Protein AF-A0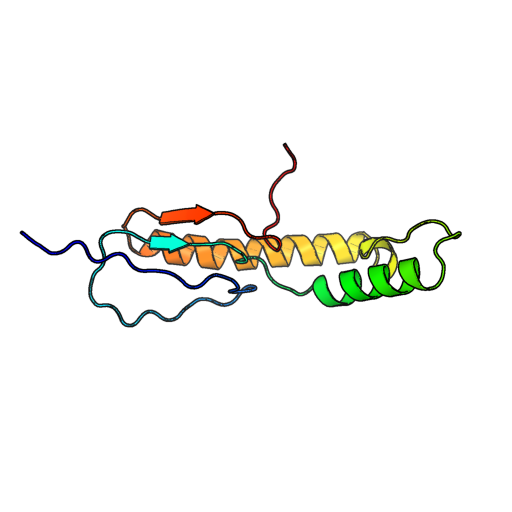A3M0WF93-F1 (afdb_monomer_lite)

Structure (mmCIF, N/CA/C/O backbone):
data_AF-A0A3M0WF93-F1
#
_entry.id   AF-A0A3M0WF93-F1
#
loop_
_atom_site.group_PDB
_atom_site.id
_atom_site.type_symbol
_atom_site.label_atom_id
_atom_site.label_alt_id
_atom_site.label_comp_id
_atom_site.label_asym_id
_atom_site.label_entity_id
_atom_site.label_seq_id
_atom_site.pdbx_PDB_ins_code
_atom_site.Cartn_x
_atom_site.Cartn_y
_atom_site.Cartn_z
_atom_site.occupancy
_atom_site.B_iso_or_equiv
_atom_site.auth_seq_id
_atom_site.auth_comp_id
_atom_site.auth_asym_id
_atom_site.auth_atom_id
_atom_site.pdbx_PDB_model_num
ATOM 1 N N . MET A 1 1 ? -30.439 -5.005 26.800 1.00 38.66 1 MET A N 1
ATOM 2 C CA . MET A 1 1 ? -29.347 -5.422 25.895 1.00 38.66 1 MET A CA 1
ATOM 3 C C . MET A 1 1 ? -28.959 -4.205 25.079 1.00 38.66 1 MET A C 1
ATOM 5 O O . MET A 1 1 ? -29.867 -3.573 24.559 1.00 38.66 1 MET A O 1
ATOM 9 N N . LYS A 1 2 ? -27.680 -3.814 25.042 1.00 47.38 2 LYS A N 1
ATOM 10 C CA . LYS A 1 2 ? -27.222 -2.855 24.028 1.00 47.38 2 LYS A CA 1
ATOM 11 C C . LYS A 1 2 ? -27.092 -3.639 22.725 1.00 47.38 2 LYS A C 1
ATOM 13 O O . LYS A 1 2 ? -26.526 -4.729 22.747 1.00 47.38 2 LYS A O 1
ATOM 18 N N . GLU A 1 3 ? -27.704 -3.151 21.655 1.00 50.75 3 GLU A N 1
ATOM 19 C CA . GLU A 1 3 ? -27.478 -3.694 20.317 1.00 50.75 3 GLU A CA 1
ATOM 20 C C . GLU A 1 3 ? -25.992 -3.518 19.993 1.00 50.75 3 GLU A C 1
ATOM 22 O O . GLU A 1 3 ? -25.451 -2.431 20.188 1.00 50.75 3 GLU A O 1
ATOM 27 N N . ASN A 1 4 ? -25.321 -4.599 19.589 1.00 55.41 4 ASN A N 1
ATOM 28 C CA . ASN A 1 4 ? -23.919 -4.535 19.190 1.00 55.41 4 ASN A CA 1
ATOM 29 C C . ASN A 1 4 ? -23.839 -3.786 17.852 1.00 55.41 4 ASN A C 1
ATOM 31 O O . ASN A 1 4 ? -24.362 -4.273 16.846 1.00 55.41 4 ASN A O 1
ATOM 35 N N . GLU A 1 5 ? -23.185 -2.627 17.821 1.00 63.22 5 GLU A N 1
ATOM 36 C CA . GLU A 1 5 ? -22.989 -1.846 16.598 1.00 63.22 5 GLU A CA 1
ATOM 37 C C . GLU A 1 5 ? -21.599 -2.155 16.031 1.00 63.22 5 GLU A C 1
ATOM 39 O O . GLU A 1 5 ? -20.571 -1.723 16.553 1.00 63.22 5 GLU A O 1
ATOM 44 N N . ILE A 1 6 ? -21.551 -2.929 14.944 1.00 62.56 6 ILE A N 1
ATOM 45 C CA . ILE A 1 6 ? -20.307 -3.219 14.224 1.00 62.56 6 ILE A CA 1
ATOM 46 C C . ILE A 1 6 ? -20.095 -2.148 13.158 1.00 62.56 6 ILE A C 1
ATOM 48 O O . ILE A 1 6 ? -20.925 -1.970 12.263 1.00 62.56 6 ILE A O 1
ATOM 52 N N . LEU A 1 7 ? -18.946 -1.473 13.204 1.00 67.19 7 LEU A N 1
ATOM 53 C CA . LEU A 1 7 ? -18.546 -0.573 12.137 1.00 67.19 7 LEU A CA 1
ATOM 54 C C . LEU A 1 7 ? -17.899 -1.371 10.998 1.00 67.19 7 LEU A C 1
ATOM 56 O O . LEU A 1 7 ? -16.757 -1.827 11.095 1.00 67.19 7 LEU A O 1
ATOM 60 N N . ASN A 1 8 ? -18.621 -1.487 9.884 1.00 63.12 8 ASN A N 1
ATOM 61 C CA . ASN A 1 8 ? -18.053 -1.964 8.627 1.00 63.12 8 ASN A CA 1
ATOM 62 C C . ASN A 1 8 ? -17.205 -0.851 8.003 1.00 63.12 8 ASN A C 1
ATOM 64 O O . ASN A 1 8 ? -17.725 0.102 7.413 1.00 63.12 8 ASN A O 1
ATOM 68 N N . CYS A 1 9 ? -15.884 -0.961 8.140 1.00 61.66 9 CYS A N 1
ATOM 69 C CA . CYS A 1 9 ? -14.961 -0.094 7.427 1.00 61.66 9 CYS A CA 1
ATOM 70 C C . CYS A 1 9 ? -14.827 -0.584 5.984 1.00 61.66 9 CYS A C 1
ATOM 72 O O . CYS A 1 9 ? -14.699 -1.771 5.702 1.00 61.66 9 CYS A O 1
ATOM 74 N N . TRP A 1 10 ? -14.885 0.360 5.056 1.00 60.56 10 TRP A N 1
ATOM 75 C CA . TRP A 1 10 ? -14.874 0.111 3.624 1.00 60.56 10 TRP A CA 1
ATOM 76 C C . TRP A 1 10 ? -13.454 -0.296 3.202 1.00 60.56 10 TRP A C 1
ATOM 78 O O . TRP A 1 10 ? -12.501 0.413 3.527 1.00 60.56 10 TRP A O 1
ATOM 88 N N . GLY A 1 11 ? -13.307 -1.428 2.509 1.00 59.72 11 GLY A N 1
ATOM 89 C CA . GLY A 1 11 ? -12.049 -1.821 1.857 1.00 59.72 11 GLY A CA 1
ATOM 90 C C . GLY A 1 11 ? -11.755 -0.956 0.630 1.00 59.72 11 GLY A C 1
ATOM 91 O O . GLY A 1 11 ? -12.604 -0.177 0.193 1.00 59.72 11 GLY A O 1
ATOM 92 N N . GLY A 1 12 ? -10.555 -1.074 0.061 1.00 69.88 12 GLY A N 1
ATOM 93 C CA . GLY A 1 12 ? -10.174 -0.293 -1.127 1.00 69.88 12 GLY A CA 1
ATOM 94 C C . GLY A 1 12 ? -9.815 1.157 -0.798 1.00 69.88 12 GLY A C 1
ATOM 95 O O . GLY A 1 12 ? -10.149 2.088 -1.534 1.00 69.88 12 GLY A O 1
ATOM 96 N N . LEU A 1 13 ? -9.160 1.380 0.342 1.00 78.69 13 LEU A N 1
ATOM 97 C CA . LEU A 1 13 ? -8.779 2.720 0.785 1.00 78.69 13 LEU A CA 1
ATOM 98 C C . LEU A 1 13 ? -7.603 3.290 -0.014 1.00 78.69 13 LEU A C 1
ATOM 100 O O . LEU A 1 13 ? -7.498 4.510 -0.173 1.00 78.69 13 LEU A O 1
ATOM 104 N N . HIS A 1 14 ? -6.730 2.431 -0.539 1.00 82.31 14 HIS A N 1
ATOM 105 C CA . HIS A 1 14 ? -5.628 2.779 -1.435 1.00 82.31 14 HIS A CA 1
ATOM 106 C C . HIS A 1 14 ? -4.755 3.939 -0.909 1.00 82.31 14 HIS A C 1
ATOM 108 O O . HIS A 1 14 ? -4.334 4.829 -1.659 1.00 82.31 14 HIS A O 1
ATOM 114 N N . GLY A 1 15 ? -4.500 3.962 0.404 1.00 76.75 15 GLY A N 1
ATOM 115 C CA . GLY A 1 15 ? -3.732 5.002 1.097 1.00 76.75 15 GLY A CA 1
ATOM 116 C C . GLY A 1 15 ? -4.533 6.217 1.586 1.00 76.75 15 GLY A C 1
ATOM 117 O O . GLY A 1 15 ? -3.927 7.199 2.020 1.00 76.75 15 GLY A O 1
ATOM 118 N N . LYS A 1 16 ? -5.870 6.190 1.531 1.00 83.44 16 LYS A N 1
ATOM 119 C CA . LYS A 1 16 ? -6.741 7.262 2.040 1.00 83.44 16 LYS A CA 1
ATOM 120 C C . LYS A 1 16 ? -7.331 6.906 3.403 1.00 83.44 16 LYS A C 1
ATOM 122 O O . LYS A 1 16 ? -7.829 5.808 3.608 1.00 83.44 16 LYS A O 1
ATOM 127 N N . ILE A 1 17 ? -7.325 7.863 4.327 1.00 82.25 17 ILE A N 1
ATOM 128 C CA . ILE A 1 17 ? -7.952 7.689 5.641 1.00 82.25 17 ILE A CA 1
ATOM 129 C C . ILE A 1 17 ? -9.477 7.856 5.495 1.00 82.25 17 ILE A C 1
ATOM 131 O O . ILE A 1 17 ? -9.913 8.899 4.997 1.00 82.25 17 ILE A O 1
ATOM 135 N N . PRO A 1 18 ? -10.291 6.876 5.927 1.00 76.94 18 PRO A N 1
ATOM 136 C CA . PRO A 1 18 ? -11.746 6.987 5.913 1.00 76.94 18 PRO A CA 1
ATOM 137 C C . PRO A 1 18 ? -12.239 8.040 6.916 1.00 76.94 18 PRO A C 1
ATOM 139 O O . PRO A 1 18 ? -11.637 8.258 7.970 1.00 76.94 18 PRO A O 1
ATOM 142 N N . ARG A 1 19 ? -13.356 8.699 6.591 1.00 77.94 19 ARG A N 1
ATOM 143 C CA . ARG A 1 19 ? -14.085 9.571 7.523 1.00 77.94 19 ARG A CA 1
ATOM 144 C C . ARG A 1 19 ? -15.236 8.778 8.130 1.00 77.94 19 ARG A C 1
ATOM 146 O O . ARG A 1 19 ? -16.044 8.227 7.391 1.00 77.94 19 ARG A O 1
ATOM 153 N N . PHE A 1 20 ? -15.311 8.752 9.455 1.00 73.69 20 PHE A N 1
ATOM 154 C CA . PHE A 1 20 ? -16.373 8.066 10.185 1.00 73.69 20 PHE A CA 1
ATOM 155 C C . PHE A 1 20 ? -17.322 9.078 10.812 1.00 73.69 20 PHE A C 1
ATOM 157 O O . PHE A 1 20 ? -16.878 10.090 11.351 1.00 73.69 20 PHE A O 1
ATOM 164 N N . TYR A 1 21 ? -18.617 8.780 10.744 1.00 73.00 21 TYR A N 1
ATOM 165 C CA . TYR A 1 21 ? -19.691 9.624 11.277 1.00 73.00 21 TYR A CA 1
ATOM 166 C C . TYR A 1 21 ? -20.478 8.938 12.407 1.00 73.00 21 TYR A C 1
ATOM 168 O O . TYR A 1 21 ? -21.506 9.445 12.846 1.00 73.00 21 TYR A O 1
ATOM 176 N N . PHE A 1 22 ? -19.995 7.791 12.887 1.00 73.38 22 PHE A N 1
ATOM 177 C CA . PHE A 1 22 ? -20.641 7.003 13.935 1.00 73.38 22 PHE A CA 1
ATOM 178 C C . PHE A 1 22 ? -20.209 7.484 15.321 1.00 73.38 22 PHE A C 1
ATOM 180 O O . PHE A 1 22 ? -19.051 7.855 15.521 1.00 73.38 22 PHE A O 1
ATOM 187 N N . LYS A 1 23 ? -21.150 7.487 16.272 1.00 69.25 23 LYS A N 1
ATOM 188 C CA . LYS A 1 23 ? -20.915 7.946 17.651 1.00 69.25 23 LYS A CA 1
ATOM 189 C C . LYS A 1 23 ? -20.264 6.875 18.531 1.00 69.25 23 LYS A C 1
ATOM 191 O O . LYS A 1 23 ? -19.505 7.226 19.428 1.00 69.25 23 LYS A O 1
ATOM 196 N N . SER A 1 24 ? -20.550 5.603 18.272 1.00 81.19 24 SER A N 1
ATOM 197 C CA . SER A 1 24 ? -20.026 4.444 18.999 1.00 81.19 24 SER A CA 1
ATOM 198 C C . SER A 1 24 ? -20.072 3.206 18.109 1.00 81.19 24 SER A C 1
ATOM 200 O O . SER A 1 24 ? -20.840 3.171 17.154 1.00 81.19 24 SER A O 1
ATOM 202 N N . PHE A 1 25 ? -19.220 2.231 18.402 1.00 87.94 25 PHE A N 1
ATOM 203 C CA . PHE A 1 25 ? -19.205 0.902 17.793 1.00 87.94 25 PHE A CA 1
ATOM 204 C C . PHE A 1 25 ? -18.359 -0.020 18.676 1.00 87.94 25 PHE A C 1
ATOM 206 O O . PHE A 1 25 ? -17.491 0.460 19.405 1.00 87.94 25 PHE A O 1
ATOM 213 N N . ASP A 1 26 ? -18.602 -1.326 18.607 1.00 90.06 26 ASP A N 1
ATOM 214 C CA . ASP A 1 26 ? -17.942 -2.323 19.463 1.00 90.06 26 ASP A CA 1
ATOM 215 C C . ASP A 1 26 ? -16.710 -2.954 18.801 1.00 90.06 26 ASP A C 1
ATOM 217 O O . ASP A 1 26 ? -15.834 -3.484 19.481 1.00 90.06 26 ASP A O 1
ATOM 221 N N . ALA A 1 27 ? -16.634 -2.900 17.468 1.00 90.38 27 ALA A N 1
ATOM 222 C CA . ALA A 1 27 ? -15.529 -3.437 16.680 1.00 90.38 27 ALA A CA 1
ATOM 223 C C . ALA A 1 27 ? -15.438 -2.777 15.297 1.00 90.38 27 ALA A C 1
ATOM 225 O O . ALA A 1 27 ? -16.408 -2.203 14.792 1.00 90.38 27 ALA A O 1
ATOM 226 N N . ILE A 1 28 ? -14.269 -2.918 14.671 1.00 89.06 28 ILE A N 1
ATOM 227 C CA . ILE A 1 28 ? -13.995 -2.537 13.284 1.00 89.06 28 ILE A CA 1
ATOM 228 C C . ILE A 1 28 ? -13.692 -3.793 12.461 1.00 89.06 28 ILE A C 1
ATOM 230 O O . ILE A 1 28 ? -12.787 -4.554 12.800 1.00 89.06 28 ILE A O 1
ATOM 234 N N . ILE A 1 29 ? -14.383 -3.960 11.331 1.00 89.62 29 ILE A N 1
ATOM 235 C CA . ILE A 1 29 ? -14.024 -4.939 10.291 1.00 89.62 29 ILE A CA 1
ATOM 236 C C . ILE A 1 29 ? -13.364 -4.187 9.135 1.00 89.62 29 ILE A C 1
ATOM 238 O O . ILE A 1 29 ? -13.964 -3.267 8.580 1.00 89.62 29 ILE A O 1
ATOM 242 N N . ALA A 1 30 ? -12.130 -4.557 8.790 1.00 88.88 30 ALA A N 1
ATOM 243 C CA . ALA A 1 30 ? -11.270 -3.825 7.868 1.00 88.88 30 ALA A CA 1
ATOM 244 C C . ALA A 1 30 ? -10.805 -4.749 6.713 1.00 88.88 30 ALA A C 1
ATOM 246 O O . ALA A 1 30 ? -9.781 -5.425 6.834 1.00 88.88 30 ALA A O 1
ATOM 247 N N . PRO A 1 31 ? -11.541 -4.805 5.586 1.00 87.81 31 PRO A N 1
ATOM 248 C CA . PRO A 1 31 ? -11.336 -5.793 4.522 1.00 87.81 31 PRO A CA 1
ATOM 249 C C . PRO A 1 31 ? -10.208 -5.424 3.534 1.00 87.81 31 PRO A C 1
ATOM 251 O O . PRO A 1 31 ? -10.306 -5.708 2.342 1.00 87.81 31 PRO A O 1
ATOM 254 N N . GLY A 1 32 ? -9.144 -4.784 4.027 1.00 88.94 32 GLY A N 1
ATOM 255 C CA . GLY A 1 32 ? -7.893 -4.610 3.290 1.00 88.94 32 GLY A CA 1
ATOM 256 C C . GLY A 1 32 ? -7.859 -3.500 2.234 1.00 88.94 32 GLY A C 1
ATOM 257 O O . GLY A 1 32 ? -8.723 -2.619 2.155 1.00 88.94 32 GLY A O 1
ATOM 258 N N . ASP A 1 33 ? -6.801 -3.552 1.426 1.00 90.44 33 ASP A N 1
ATOM 259 C CA . ASP A 1 33 ? -6.370 -2.563 0.437 1.00 90.44 33 ASP A CA 1
ATOM 260 C C . ASP A 1 33 ? -6.068 -1.185 1.061 1.00 90.44 33 ASP A C 1
ATOM 262 O O . ASP A 1 33 ? -6.506 -0.135 0.580 1.00 90.44 33 ASP A O 1
ATOM 266 N N . PHE A 1 34 ? -5.298 -1.167 2.153 1.00 91.00 34 PHE A N 1
ATOM 267 C CA . PHE A 1 34 ? -4.842 0.057 2.829 1.00 91.00 34 PHE A CA 1
ATOM 268 C C . PHE A 1 34 ? -3.623 0.680 2.155 1.00 91.00 34 PHE A C 1
ATOM 270 O O . PHE A 1 34 ? -3.427 1.898 2.182 1.00 91.00 34 PHE A O 1
ATOM 277 N N . CYS A 1 35 ? -2.775 -0.154 1.567 1.00 92.19 35 CYS A N 1
ATOM 278 C CA . CYS A 1 35 ? -1.570 0.264 0.862 1.00 92.19 35 CYS A CA 1
ATOM 279 C C . CYS A 1 35 ? -1.879 1.134 -0.374 1.00 92.19 35 CYS A C 1
ATOM 281 O O . CYS A 1 35 ? -2.928 1.005 -0.992 1.00 92.19 35 CYS A O 1
ATOM 283 N N . SER A 1 36 ? -0.976 2.053 -0.744 1.00 90.50 36 SER A N 1
ATOM 284 C CA . SER A 1 36 ? -1.227 3.016 -1.827 1.00 90.50 36 SER A CA 1
ATOM 285 C C . SER A 1 36 ? -0.882 2.521 -3.239 1.00 90.50 36 SER A C 1
ATOM 287 O O . SER A 1 36 ? 0.112 1.839 -3.485 1.00 90.50 36 SER A O 1
ATOM 289 N N . ASP A 1 37 ? -1.665 2.987 -4.213 1.00 88.69 37 ASP A N 1
ATOM 290 C CA . ASP A 1 37 ? -1.700 2.483 -5.596 1.00 88.69 37 ASP A CA 1
ATOM 291 C C . ASP A 1 37 ? -0.587 2.990 -6.527 1.00 88.69 37 ASP A C 1
ATOM 293 O O . ASP A 1 37 ? -0.646 2.814 -7.747 1.00 88.69 37 ASP A O 1
ATOM 297 N N . ALA A 1 38 ? 0.462 3.629 -6.007 1.00 87.12 38 ALA A N 1
ATOM 298 C CA . ALA A 1 38 ? 1.473 4.266 -6.856 1.00 87.12 38 ALA A CA 1
ATOM 299 C C . ALA A 1 38 ? 2.152 3.281 -7.837 1.00 87.12 38 ALA A C 1
ATOM 301 O O . ALA A 1 38 ? 2.595 3.676 -8.919 1.00 87.12 38 ALA A O 1
ATOM 302 N N . THR A 1 39 ? 2.235 1.996 -7.480 1.00 90.06 39 THR A N 1
ATOM 303 C CA . THR A 1 39 ? 2.806 0.920 -8.311 1.00 90.06 39 THR A CA 1
ATOM 304 C C . THR A 1 39 ? 1.854 0.412 -9.398 1.00 90.06 39 THR A C 1
ATOM 306 O O . THR A 1 39 ? 2.324 -0.108 -10.413 1.00 90.06 39 THR A O 1
ATOM 309 N N . ARG A 1 40 ? 0.540 0.618 -9.247 1.00 90.12 40 ARG A N 1
ATOM 310 C CA . ARG A 1 40 ? -0.526 0.033 -10.077 1.00 90.12 40 ARG A CA 1
ATOM 311 C C . ARG A 1 40 ? -0.383 0.343 -11.564 1.00 90.12 40 ARG A C 1
ATOM 313 O O . ARG A 1 40 ? -0.482 -0.556 -12.396 1.00 90.12 40 ARG A O 1
ATOM 320 N N . LYS A 1 41 ? -0.058 1.595 -11.909 1.00 93.69 41 LYS A N 1
ATOM 321 C CA . LYS A 1 41 ? 0.211 2.011 -13.300 1.00 93.69 41 LYS A CA 1
ATOM 322 C C . LYS A 1 41 ? 1.280 1.130 -13.958 1.00 93.69 41 LYS A C 1
ATOM 324 O O . LYS A 1 41 ? 1.090 0.669 -15.079 1.00 93.69 41 LYS A O 1
ATOM 329 N N . TYR A 1 42 ? 2.387 0.892 -13.258 1.00 95.00 42 TYR A N 1
ATOM 330 C CA . TYR A 1 42 ? 3.521 0.127 -13.780 1.00 95.00 42 TYR A CA 1
ATOM 331 C C . TYR A 1 42 ? 3.226 -1.376 -13.818 1.00 95.00 42 TYR A C 1
ATOM 333 O O . TYR A 1 42 ? 3.712 -2.072 -14.705 1.00 95.00 42 TYR A O 1
ATOM 341 N N . MET A 1 43 ? 2.410 -1.880 -12.885 1.00 93.44 43 MET A N 1
ATOM 342 C CA . MET A 1 43 ? 1.917 -3.262 -12.907 1.00 93.44 43 MET A CA 1
ATOM 343 C C . MET A 1 43 ? 1.074 -3.536 -14.148 1.00 93.44 43 MET A C 1
ATOM 345 O O . MET A 1 43 ? 1.350 -4.491 -14.874 1.00 93.44 43 MET A O 1
ATOM 349 N N . PHE A 1 44 ? 0.115 -2.660 -14.455 1.00 93.81 44 PHE A N 1
ATOM 350 C CA . PHE A 1 44 ? -0.682 -2.795 -15.673 1.00 93.81 44 PHE A CA 1
ATOM 351 C C . PHE A 1 44 ? 0.143 -2.594 -16.943 1.00 93.81 44 PHE A C 1
ATOM 353 O O . PHE A 1 44 ? -0.091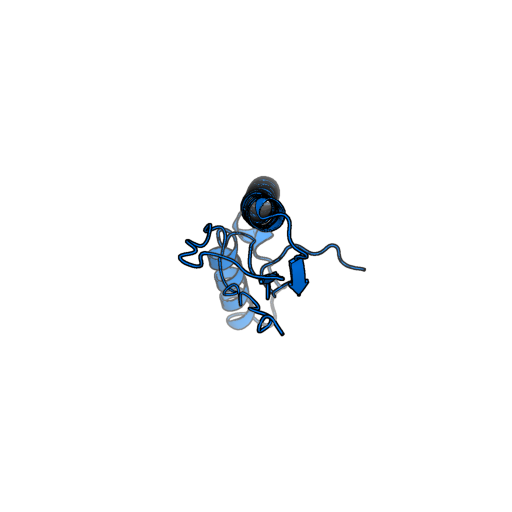 -3.279 -17.936 1.00 93.81 44 PHE A O 1
ATOM 360 N N . GLU A 1 45 ? 1.135 -1.705 -16.928 1.00 95.00 45 GLU A N 1
ATOM 361 C CA . GLU A 1 45 ? 2.052 -1.550 -18.058 1.00 95.00 45 GLU A CA 1
ATOM 362 C C . GLU A 1 45 ? 2.857 -2.834 -18.321 1.00 95.00 45 GLU A C 1
ATOM 364 O O . GLU A 1 45 ? 2.926 -3.292 -19.463 1.00 95.00 45 GLU A O 1
ATOM 369 N N . ALA A 1 46 ? 3.413 -3.453 -17.275 1.00 94.56 46 ALA A N 1
ATOM 370 C CA . ALA A 1 46 ? 4.126 -4.724 -17.390 1.00 94.56 46 ALA A CA 1
ATOM 371 C C . ALA A 1 46 ? 3.212 -5.845 -17.897 1.00 94.56 46 ALA A C 1
ATOM 373 O O . ALA A 1 46 ? 3.603 -6.604 -18.783 1.00 94.56 46 ALA A O 1
ATOM 374 N N . MET A 1 47 ? 1.976 -5.911 -17.394 1.00 93.88 47 MET A N 1
ATOM 375 C CA . MET A 1 47 ? 0.977 -6.875 -17.851 1.00 93.88 47 MET A CA 1
ATOM 376 C C . MET A 1 47 ? 0.699 -6.730 -19.352 1.00 93.88 47 MET A C 1
ATOM 378 O O . MET A 1 47 ? 0.824 -7.708 -20.085 1.00 93.88 47 MET A O 1
ATOM 382 N N . ARG A 1 48 ? 0.418 -5.513 -19.841 1.00 94.69 48 ARG A N 1
ATOM 383 C CA . ARG A 1 48 ? 0.180 -5.264 -21.277 1.00 94.69 48 ARG A CA 1
ATOM 384 C C . ARG A 1 48 ? 1.389 -5.631 -22.141 1.00 94.69 48 ARG A C 1
ATOM 386 O O . ARG A 1 48 ? 1.235 -6.246 -23.195 1.00 94.69 48 ARG A O 1
ATOM 393 N N . LYS A 1 49 ? 2.602 -5.288 -21.699 1.00 93.31 49 LYS A N 1
ATOM 394 C CA . LYS A 1 49 ? 3.846 -5.636 -22.410 1.00 93.31 49 LYS A CA 1
ATOM 395 C C . LYS A 1 49 ? 4.065 -7.152 -22.484 1.00 93.31 49 LYS A C 1
ATOM 397 O O . LYS A 1 49 ? 4.479 -7.652 -23.524 1.00 93.31 49 LYS A O 1
ATOM 402 N N . ASN A 1 50 ? 3.724 -7.884 -21.425 1.00 94.31 50 ASN A N 1
ATOM 403 C CA . ASN A 1 50 ? 3.803 -9.345 -21.416 1.00 94.31 50 ASN A CA 1
ATOM 404 C C . ASN A 1 50 ? 2.718 -9.997 -22.291 1.00 94.31 50 ASN A C 1
ATOM 406 O O . ASN A 1 50 ? 2.992 -11.002 -22.935 1.00 94.31 50 ASN A O 1
ATOM 410 N N . MET A 1 51 ? 1.511 -9.423 -22.356 1.00 93.00 51 MET A N 1
ATOM 411 C CA . MET A 1 51 ? 0.430 -9.928 -23.218 1.00 93.00 51 MET A CA 1
ATOM 412 C C . MET A 1 51 ? 0.706 -9.710 -24.710 1.00 93.00 51 MET A C 1
ATOM 414 O O . MET A 1 51 ? 0.357 -10.553 -25.526 1.00 93.00 51 MET A O 1
ATOM 418 N N . THR A 1 52 ? 1.341 -8.595 -25.075 1.00 93.06 52 THR A N 1
ATOM 419 C CA . THR A 1 52 ? 1.658 -8.272 -26.481 1.00 93.06 52 THR A CA 1
ATOM 420 C C . THR A 1 52 ? 2.822 -9.085 -27.045 1.00 93.06 52 THR A C 1
ATOM 422 O O . THR A 1 52 ? 2.947 -9.208 -28.258 1.00 93.06 52 THR A O 1
ATOM 425 N N . ASN A 1 53 ? 3.690 -9.633 -26.192 1.00 88.38 53 ASN A N 1
ATOM 426 C CA . ASN A 1 53 ? 4.862 -10.404 -26.607 1.00 88.38 53 ASN A CA 1
ATOM 427 C C . ASN A 1 53 ? 5.061 -11.638 -25.702 1.00 88.38 53 ASN A C 1
ATOM 429 O O . ASN A 1 53 ? 6.052 -11.701 -24.969 1.00 88.38 53 ASN A O 1
ATOM 433 N N . PRO A 1 54 ? 4.157 -12.634 -25.741 1.00 83.38 54 PRO A N 1
ATOM 434 C CA . PRO A 1 54 ? 4.150 -13.738 -24.776 1.00 83.38 54 PRO A CA 1
ATOM 435 C C . PRO A 1 54 ? 5.378 -14.658 -24.869 1.00 83.38 54 PRO A C 1
ATOM 437 O O . PRO A 1 54 ? 5.727 -15.306 -23.887 1.00 83.38 54 PRO A O 1
ATOM 440 N N . LEU A 1 55 ? 6.052 -14.693 -26.025 1.00 84.69 55 LEU A N 1
ATOM 441 C CA . LEU A 1 55 ? 7.261 -15.493 -26.262 1.00 84.69 55 LEU A CA 1
ATOM 442 C C . LEU A 1 55 ? 8.551 -14.826 -25.752 1.00 84.69 55 LEU A C 1
ATOM 444 O O . LEU A 1 55 ? 9.605 -15.459 -25.729 1.00 84.69 55 LEU A O 1
ATOM 448 N N . LYS A 1 56 ? 8.502 -13.546 -25.353 1.00 86.06 56 LYS A N 1
ATOM 449 C CA . LYS A 1 56 ? 9.659 -12.847 -24.777 1.00 86.06 56 LYS A CA 1
ATOM 450 C C . LYS A 1 56 ? 9.764 -13.109 -23.278 1.00 86.06 56 LYS A C 1
ATOM 452 O O . LYS A 1 56 ? 8.796 -13.454 -22.603 1.00 86.06 56 LYS A O 1
ATOM 457 N N . LYS A 1 57 ? 10.962 -12.873 -22.733 1.00 89.75 57 LYS A N 1
ATOM 458 C CA . LYS A 1 57 ? 11.195 -12.869 -21.285 1.00 89.75 57 LYS A CA 1
ATOM 459 C C . LYS A 1 57 ? 10.184 -11.942 -20.602 1.00 89.75 57 LYS A C 1
ATOM 461 O O . LYS A 1 57 ? 10.118 -10.757 -20.933 1.00 89.75 57 LYS A O 1
ATOM 466 N N . LYS A 1 58 ? 9.439 -12.482 -19.631 1.00 92.00 58 LYS A N 1
ATOM 467 C CA . LYS A 1 58 ? 8.483 -11.705 -18.834 1.00 92.00 58 LYS A CA 1
ATOM 468 C C . LYS A 1 58 ? 9.194 -10.550 -18.139 1.00 92.00 58 LYS A C 1
ATOM 470 O O . LYS A 1 58 ? 10.213 -10.753 -17.477 1.00 92.00 58 LYS A O 1
ATOM 475 N N . ILE A 1 59 ? 8.620 -9.361 -18.262 1.00 93.44 59 ILE A N 1
ATOM 476 C CA . ILE A 1 59 ? 9.048 -8.183 -17.515 1.00 93.44 59 ILE A CA 1
ATOM 477 C C . ILE A 1 59 ? 8.170 -7.996 -16.281 1.00 93.44 59 ILE A C 1
ATOM 479 O O . ILE A 1 59 ? 6.959 -8.233 -16.315 1.00 93.44 59 ILE A O 1
ATOM 483 N N . CYS A 1 60 ? 8.767 -7.531 -15.194 1.00 94.19 60 CYS A N 1
ATOM 484 C CA . CYS A 1 60 ? 8.048 -7.102 -14.006 1.00 94.19 60 CYS A CA 1
ATOM 485 C C . CYS A 1 60 ? 7.932 -5.574 -13.978 1.00 94.19 60 CYS A C 1
ATOM 487 O O . CYS A 1 60 ? 8.729 -4.843 -14.563 1.00 94.19 60 CYS A O 1
ATOM 489 N N . TRP A 1 61 ? 6.961 -5.056 -13.228 1.00 95.00 61 TRP A N 1
ATOM 490 C CA . TRP A 1 61 ? 6.757 -3.609 -13.090 1.00 95.00 61 TRP A CA 1
ATOM 491 C C . TRP A 1 61 ? 7.988 -2.876 -12.534 1.00 95.00 61 TRP A C 1
ATOM 493 O O . TRP A 1 61 ? 8.254 -1.730 -12.898 1.00 95.00 61 TRP A O 1
ATOM 503 N N . TYR A 1 62 ? 8.772 -3.543 -11.679 1.00 94.81 62 TYR A N 1
ATOM 504 C CA . TYR A 1 62 ? 9.999 -2.979 -11.119 1.00 94.81 62 TYR A CA 1
ATOM 505 C C . TYR A 1 62 ? 11.146 -2.889 -12.137 1.00 94.81 62 TYR A C 1
ATOM 507 O O . TYR A 1 62 ? 12.082 -2.121 -11.909 1.00 94.81 62 TYR A O 1
ATOM 515 N N . ASP A 1 63 ? 11.069 -3.621 -13.253 1.00 94.88 63 ASP A N 1
ATOM 516 C CA . ASP A 1 63 ? 12.019 -3.507 -14.365 1.00 94.88 63 ASP A CA 1
ATOM 517 C C . ASP A 1 63 ? 11.724 -2.260 -15.212 1.00 94.88 63 ASP A C 1
ATOM 519 O O . ASP A 1 63 ? 12.643 -1.651 -15.748 1.00 94.88 63 ASP A O 1
ATOM 523 N N . ILE A 1 64 ? 10.459 -1.822 -15.263 1.00 95.06 64 ILE A N 1
ATOM 524 C CA . ILE A 1 64 ? 10.034 -0.599 -15.965 1.00 95.06 64 ILE A CA 1
ATOM 525 C C . ILE A 1 64 ? 10.481 0.652 -15.201 1.00 95.06 64 ILE A C 1
ATOM 527 O O . ILE A 1 64 ? 11.028 1.588 -15.773 1.00 95.06 64 ILE A O 1
ATOM 531 N N . VAL A 1 65 ? 10.227 0.687 -13.891 1.00 95.94 65 VAL A N 1
ATOM 532 C CA . VAL A 1 65 ? 10.475 1.879 -13.059 1.00 95.94 65 VAL A CA 1
ATOM 533 C C . VAL A 1 65 ? 11.897 1.925 -12.477 1.00 95.94 65 VAL A C 1
ATOM 535 O O . VAL A 1 65 ? 12.341 2.970 -11.995 1.00 95.94 65 VAL A O 1
ATOM 538 N N . GLY A 1 66 ? 12.602 0.791 -12.489 1.00 97.00 66 GLY A N 1
ATOM 539 C CA . GLY A 1 66 ? 13.910 0.592 -11.872 1.00 97.00 66 GLY A CA 1
ATOM 540 C C . GLY A 1 66 ? 13.834 0.218 -10.385 1.00 97.00 66 GLY A C 1
ATOM 541 O O . GLY A 1 66 ? 13.129 0.839 -9.584 1.00 97.00 66 GLY A O 1
ATOM 542 N N . ARG A 1 67 ? 14.644 -0.766 -9.967 1.00 94.62 67 ARG A N 1
ATOM 543 C CA . ARG A 1 67 ? 14.610 -1.369 -8.614 1.00 94.62 67 ARG A CA 1
ATOM 544 C C . ARG A 1 67 ? 14.760 -0.370 -7.461 1.00 94.62 67 ARG A C 1
ATOM 546 O O . ARG A 1 67 ? 14.136 -0.537 -6.414 1.00 94.62 67 ARG A O 1
ATOM 553 N N . LYS A 1 68 ? 15.591 0.670 -7.612 1.00 95.88 68 LYS A N 1
ATOM 554 C CA . LYS A 1 68 ? 15.777 1.707 -6.573 1.00 95.88 68 LYS A CA 1
ATOM 555 C C . LYS A 1 68 ? 14.493 2.513 -6.357 1.00 95.88 68 LYS A C 1
ATOM 557 O O . LYS A 1 68 ? 14.114 2.765 -5.216 1.00 95.88 68 LYS A O 1
ATOM 562 N N . LYS A 1 69 ? 13.816 2.895 -7.442 1.00 96.06 69 LYS A N 1
ATOM 563 C CA . LYS A 1 69 ? 12.559 3.648 -7.390 1.00 96.06 69 LYS A CA 1
ATOM 564 C C . LYS A 1 69 ? 11.404 2.753 -6.943 1.00 96.06 69 LYS A C 1
ATOM 566 O O . LYS A 1 69 ? 10.642 3.167 -6.078 1.00 96.06 69 LYS A O 1
ATOM 571 N N . ALA A 1 70 ? 11.357 1.509 -7.420 1.00 95.19 70 ALA A N 1
ATOM 572 C CA . ALA A 1 70 ? 10.398 0.498 -6.978 1.00 95.19 70 ALA A CA 1
ATOM 573 C C . ALA A 1 70 ? 10.402 0.324 -5.452 1.00 95.19 70 ALA A C 1
ATOM 575 O O . ALA A 1 70 ? 9.354 0.428 -4.822 1.00 95.19 70 ALA A O 1
ATOM 576 N N . ARG A 1 71 ? 11.587 0.167 -4.839 1.00 94.06 71 ARG A N 1
ATOM 577 C CA . ARG A 1 71 ? 11.721 0.078 -3.375 1.00 94.06 71 ARG A CA 1
ATOM 578 C C . ARG A 1 71 ? 11.139 1.298 -2.662 1.00 94.06 71 ARG A C 1
ATOM 580 O O . ARG A 1 71 ? 10.345 1.135 -1.745 1.00 94.06 71 ARG A O 1
ATOM 587 N N . LYS A 1 72 ? 11.463 2.514 -3.118 1.00 95.75 72 LYS A N 1
ATOM 588 C CA . LYS A 1 72 ? 10.910 3.752 -2.537 1.00 95.75 72 LYS A CA 1
ATOM 589 C C . LYS A 1 72 ? 9.381 3.802 -2.620 1.00 95.75 72 LYS A C 1
ATOM 591 O O . LYS A 1 72 ? 8.741 4.251 -1.675 1.00 95.75 72 LYS A O 1
ATOM 596 N N . MET A 1 73 ? 8.807 3.342 -3.730 1.00 94.94 73 MET A N 1
ATOM 597 C CA . MET A 1 73 ? 7.355 3.305 -3.927 1.00 94.94 73 MET A CA 1
ATOM 598 C C . MET A 1 73 ? 6.678 2.318 -2.976 1.00 94.94 73 MET A C 1
ATOM 600 O O . MET A 1 73 ? 5.711 2.692 -2.321 1.00 94.94 73 MET A O 1
ATOM 604 N N . VAL A 1 74 ? 7.229 1.110 -2.829 1.00 93.56 74 VAL A N 1
ATOM 605 C CA . VAL A 1 74 ? 6.732 0.109 -1.868 1.00 93.56 74 VAL A CA 1
ATOM 606 C C . VAL A 1 74 ? 6.837 0.631 -0.435 1.00 93.56 74 VAL A C 1
ATOM 608 O O . VAL A 1 74 ? 5.858 0.606 0.302 1.00 93.56 74 VAL A O 1
ATOM 611 N N . SER A 1 75 ? 7.982 1.201 -0.044 1.00 94.00 75 SER A N 1
ATOM 612 C CA . SER A 1 75 ? 8.153 1.773 1.299 1.00 94.00 75 SER A CA 1
ATOM 613 C C . SER A 1 75 ? 7.189 2.927 1.586 1.00 94.00 75 SER A C 1
ATOM 615 O O . SER A 1 75 ? 6.778 3.113 2.730 1.00 94.00 75 SER A O 1
ATOM 617 N N . LYS A 1 76 ? 6.831 3.728 0.575 1.00 94.50 76 LYS A N 1
ATOM 618 C CA . LYS A 1 76 ? 5.781 4.742 0.723 1.00 94.50 76 LYS A CA 1
ATOM 619 C C . LYS A 1 76 ? 4.416 4.077 0.912 1.00 94.50 76 LYS A C 1
ATOM 621 O O . LYS A 1 76 ? 3.711 4.438 1.843 1.00 94.50 76 LYS A O 1
ATOM 626 N N . SER A 1 77 ? 4.088 3.090 0.082 1.00 93.69 77 SER A N 1
ATOM 627 C CA . SER A 1 77 ? 2.821 2.358 0.138 1.00 93.69 77 SER A CA 1
ATOM 628 C C . SER A 1 77 ? 2.564 1.708 1.494 1.00 93.69 77 SER A C 1
ATOM 630 O O . SER A 1 77 ? 1.486 1.883 2.051 1.00 93.69 77 SER A O 1
ATOM 632 N N . ILE A 1 78 ? 3.566 1.028 2.055 1.00 93.44 78 ILE A N 1
ATOM 633 C CA . ILE A 1 78 ? 3.490 0.430 3.396 1.00 93.44 78 ILE A CA 1
ATOM 634 C C . ILE A 1 78 ? 3.257 1.509 4.459 1.00 93.44 78 ILE A C 1
ATOM 636 O O . ILE A 1 78 ? 2.444 1.337 5.360 1.00 93.44 78 ILE A O 1
ATOM 640 N N . ARG A 1 79 ? 3.946 2.653 4.353 1.00 94.50 79 ARG A N 1
ATOM 641 C CA . ARG A 1 79 ? 3.781 3.771 5.294 1.00 94.50 79 ARG A CA 1
ATOM 642 C C . ARG A 1 79 ? 2.388 4.391 5.221 1.00 94.50 79 ARG A C 1
ATOM 644 O O . ARG A 1 79 ? 1.866 4.804 6.249 1.00 94.50 79 ARG A O 1
ATOM 651 N N . ASP A 1 80 ? 1.811 4.489 4.027 1.00 92.81 80 ASP A N 1
ATOM 652 C CA . ASP A 1 80 ? 0.452 4.996 3.847 1.00 92.81 80 ASP A CA 1
ATOM 653 C C . ASP A 1 80 ? -0.571 4.025 4.465 1.00 92.81 80 ASP A C 1
ATOM 655 O O . ASP A 1 80 ? -1.413 4.463 5.245 1.00 92.81 80 ASP A O 1
ATOM 659 N N . GLY A 1 81 ? -0.441 2.715 4.209 1.00 92.00 81 GLY A N 1
ATOM 660 C CA . GLY A 1 81 ? -1.301 1.693 4.820 1.00 92.00 81 GLY A CA 1
ATOM 661 C C . GLY A 1 81 ? -1.185 1.659 6.347 1.00 92.00 81 GLY A C 1
ATOM 662 O O . GLY A 1 81 ? -2.194 1.658 7.050 1.00 92.00 81 GLY A O 1
ATOM 663 N N . ARG A 1 82 ? 0.040 1.773 6.879 1.00 92.62 82 ARG A N 1
ATOM 664 C CA . ARG A 1 82 ? 0.292 1.859 8.324 1.00 92.62 82 ARG A CA 1
ATOM 665 C C . ARG A 1 82 ? -0.463 3.011 8.986 1.00 92.62 82 ARG A C 1
ATOM 667 O O . ARG A 1 82 ? -1.046 2.805 10.041 1.00 92.62 82 ARG A O 1
ATOM 674 N N . LYS A 1 83 ? -0.501 4.197 8.368 1.00 94.00 83 LYS A N 1
ATOM 675 C CA . LYS A 1 83 ? -1.247 5.347 8.913 1.00 94.00 83 LYS A CA 1
ATOM 676 C C . LYS A 1 83 ? -2.742 5.062 9.040 1.00 94.00 83 LYS A C 1
ATOM 678 O O . LYS A 1 83 ? -3.380 5.565 9.960 1.00 94.00 83 LYS A O 1
ATOM 683 N N . ILE A 1 84 ? -3.302 4.289 8.111 1.00 91.62 84 ILE A N 1
ATOM 684 C CA . ILE A 1 84 ? -4.708 3.889 8.163 1.00 91.62 84 ILE A CA 1
ATOM 685 C C . ILE A 1 84 ? -4.917 2.913 9.317 1.00 91.62 84 ILE A C 1
ATOM 687 O O . ILE A 1 84 ? -5.781 3.162 10.151 1.00 91.62 84 ILE A O 1
ATOM 691 N N . LEU A 1 85 ? -4.101 1.862 9.415 1.00 90.75 85 LEU A N 1
ATOM 692 C CA . LEU A 1 85 ? -4.202 0.880 10.499 1.00 90.75 85 LEU A CA 1
ATOM 693 C C . LEU A 1 85 ? -4.002 1.523 11.880 1.00 90.75 85 LEU A C 1
ATOM 695 O O . LEU A 1 85 ? -4.779 1.263 12.792 1.00 90.75 85 LEU A O 1
ATOM 699 N N . GLU A 1 86 ? -3.036 2.434 12.027 1.00 93.25 86 GLU A N 1
ATOM 700 C C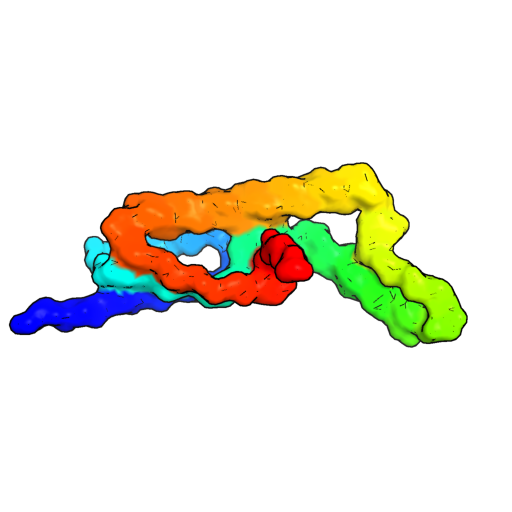A . GLU A 1 86 ? -2.837 3.221 13.254 1.00 93.25 86 GLU A CA 1
ATOM 701 C C . GLU A 1 86 ? -4.065 4.083 13.575 1.00 93.25 86 GLU A C 1
ATOM 703 O O . GLU A 1 86 ? -4.472 4.180 14.734 1.00 93.25 86 GLU A O 1
ATOM 708 N N . LYS A 1 87 ? -4.706 4.670 12.555 1.00 91.44 87 LYS A N 1
ATOM 709 C CA . LYS A 1 87 ? -5.950 5.419 12.742 1.00 91.44 87 LYS A CA 1
ATOM 710 C C . LYS A 1 87 ? -7.098 4.512 13.189 1.00 91.44 87 LYS A C 1
ATOM 712 O O . LYS A 1 87 ? -7.826 4.908 14.095 1.00 91.44 87 LYS A O 1
ATOM 717 N N . LEU A 1 88 ? -7.255 3.325 12.603 1.00 89.56 88 LEU A N 1
ATOM 718 C CA . LEU A 1 88 ? -8.274 2.353 13.019 1.00 89.56 88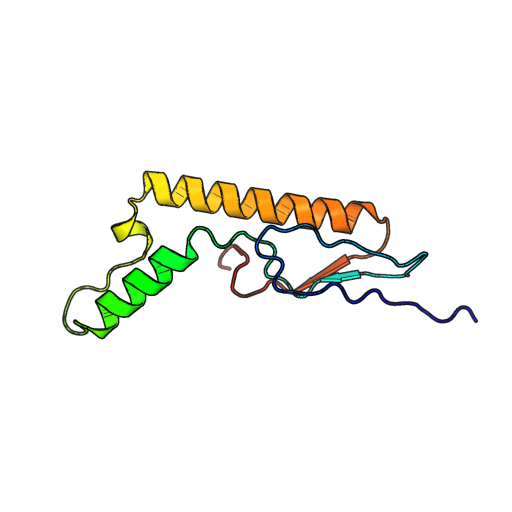 LEU A CA 1
ATOM 719 C C . LE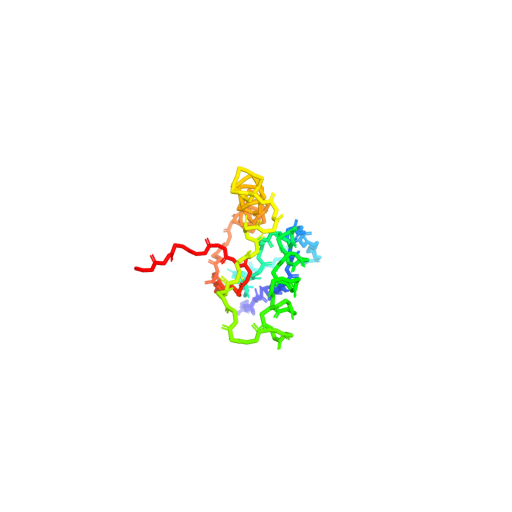U A 1 88 ? -8.025 1.875 14.459 1.00 89.56 88 LEU A C 1
ATOM 721 O O . LEU A 1 88 ? -8.936 1.881 15.279 1.00 89.56 88 LEU A O 1
ATOM 725 N N . ASN A 1 89 ? -6.773 1.576 14.801 1.00 91.88 89 ASN A N 1
ATOM 726 C CA . ASN A 1 89 ? -6.378 1.173 16.150 1.00 91.88 89 ASN A CA 1
ATOM 727 C C . ASN A 1 89 ? -6.613 2.280 17.198 1.00 91.88 89 ASN A C 1
ATOM 729 O O . ASN A 1 89 ? -6.906 1.993 18.355 1.00 91.88 89 ASN A O 1
ATOM 733 N N . SER A 1 90 ? -6.540 3.559 16.803 1.00 92.31 90 SER A N 1
ATOM 734 C CA . SER A 1 90 ? -6.776 4.692 17.714 1.00 92.31 90 SER A CA 1
ATOM 735 C C . SER A 1 90 ? -8.210 4.794 18.252 1.00 92.31 90 SER A C 1
ATOM 737 O O . SER A 1 90 ? -8.441 5.555 19.187 1.00 92.31 90 SER A O 1
ATOM 739 N N . TYR A 1 91 ? -9.166 4.043 17.692 1.00 89.25 91 TYR A N 1
ATOM 740 C CA . TYR A 1 91 ? -10.550 4.023 18.176 1.00 89.25 91 TYR A CA 1
ATOM 741 C C . TYR A 1 91 ? -10.745 3.186 19.446 1.00 89.25 91 TYR A C 1
ATOM 743 O O . TYR A 1 91 ? -11.815 3.253 20.042 1.00 89.25 91 TYR A O 1
ATOM 751 N N . GLY A 1 92 ? -9.730 2.434 19.889 1.00 91.00 92 GLY A N 1
ATOM 752 C CA . GLY A 1 92 ? -9.765 1.734 21.178 1.00 91.00 92 GLY A CA 1
ATOM 753 C C . GLY A 1 92 ? -10.686 0.512 21.222 1.00 91.00 92 GLY A C 1
ATOM 754 O O . GLY A 1 92 ? -10.979 0.014 22.305 1.00 91.00 92 GLY A O 1
ATOM 755 N N . VAL A 1 93 ? -11.123 0.023 20.062 1.00 91.25 93 VAL A N 1
ATOM 756 C CA . VAL A 1 93 ? -11.931 -1.192 19.908 1.00 91.25 93 VAL A CA 1
ATOM 757 C C . VAL A 1 93 ? -11.170 -2.234 19.086 1.00 91.25 93 VAL A C 1
ATOM 759 O O . VAL A 1 93 ? -10.257 -1.861 18.341 1.00 91.25 93 VAL A O 1
ATOM 762 N N . PRO A 1 94 ? -11.529 -3.526 19.168 1.00 93.31 94 PRO A N 1
ATOM 763 C CA . PRO A 1 94 ? -10.946 -4.555 18.315 1.00 93.31 94 PRO A CA 1
ATOM 764 C C . PRO A 1 94 ? -11.040 -4.211 16.821 1.00 93.31 94 PRO A C 1
ATOM 766 O O . PRO A 1 94 ? -12.096 -3.811 16.325 1.00 93.31 94 PRO A O 1
ATOM 769 N N . VAL A 1 95 ? -9.931 -4.405 16.103 1.00 91.50 95 VAL A N 1
ATOM 770 C CA . VAL A 1 95 ? -9.833 -4.247 14.645 1.00 91.50 95 VAL A CA 1
ATOM 771 C C . VAL A 1 95 ? -9.524 -5.609 14.031 1.00 91.50 95 VAL A C 1
ATOM 773 O O . VAL A 1 95 ? -8.481 -6.195 14.314 1.00 91.50 95 VAL A O 1
ATOM 776 N N . TYR A 1 96 ? -10.415 -6.099 13.174 1.00 91.81 96 TYR A N 1
ATOM 777 C CA . TYR A 1 96 ? -10.237 -7.340 12.426 1.00 91.81 96 TYR A CA 1
ATOM 778 C C . TYR A 1 96 ? -9.839 -7.015 10.990 1.00 91.81 96 TYR A C 1
ATOM 780 O O . TYR A 1 96 ? -10.647 -6.509 10.210 1.00 91.81 96 TYR A O 1
ATOM 788 N N . GLU A 1 97 ? -8.582 -7.286 10.652 1.00 88.50 97 GLU A N 1
ATOM 789 C CA . GLU A 1 97 ? -8.025 -7.058 9.321 1.00 88.50 97 GLU A CA 1
ATOM 790 C C . GLU A 1 97 ? -8.074 -8.331 8.473 1.00 88.50 97 GLU A C 1
ATOM 792 O O . GLU A 1 97 ? -7.658 -9.405 8.909 1.00 88.50 97 GLU A O 1
ATOM 797 N N . VAL A 1 98 ? -8.525 -8.181 7.228 1.00 90.00 98 VAL A N 1
ATOM 798 C CA . VAL A 1 98 ? -8.341 -9.177 6.168 1.00 90.00 98 VAL A CA 1
ATOM 799 C C . VAL A 1 98 ? -7.547 -8.501 5.050 1.00 90.00 98 VAL A C 1
ATOM 801 O O . VAL A 1 98 ? -8.109 -7.631 4.385 1.00 90.00 98 VAL A O 1
ATOM 804 N N . PRO A 1 99 ? -6.260 -8.846 4.843 1.00 88.75 99 PRO A N 1
ATOM 805 C CA . PRO A 1 99 ? -5.435 -8.191 3.835 1.00 88.75 99 PRO A CA 1
ATOM 806 C C . PRO A 1 99 ? -6.020 -8.327 2.429 1.00 88.75 99 PRO A C 1
ATOM 808 O O . PRO A 1 99 ? -6.413 -9.417 2.004 1.00 88.75 99 PRO A O 1
ATOM 811 N N . GLY A 1 100 ? -6.043 -7.213 1.705 1.00 88.31 100 GLY A N 1
ATOM 812 C CA . GLY A 1 100 ? -6.496 -7.148 0.323 1.00 88.31 100 GLY A CA 1
ATOM 813 C C . GLY A 1 100 ? -5.367 -7.439 -0.665 1.00 88.31 100 GLY A C 1
ATOM 814 O O . GLY A 1 100 ? -4.199 -7.603 -0.302 1.00 88.31 100 GLY A O 1
ATOM 815 N N . ASN A 1 101 ? -5.695 -7.486 -1.955 1.00 87.38 101 ASN A N 1
ATOM 816 C CA . ASN A 1 101 ? -4.709 -7.782 -2.995 1.00 87.38 101 ASN A CA 1
ATOM 817 C C . ASN A 1 101 ? -3.683 -6.648 -3.199 1.00 87.38 101 ASN A C 1
ATOM 819 O O . ASN A 1 101 ? -2.701 -6.840 -3.922 1.00 87.38 101 ASN A O 1
ATOM 823 N N . TRP A 1 102 ? -3.933 -5.463 -2.636 1.00 86.50 102 TRP A N 1
ATOM 824 C CA . TRP A 1 102 ? -3.031 -4.313 -2.672 1.00 86.50 102 TRP A CA 1
ATOM 825 C C . TRP A 1 102 ? -2.178 -4.159 -1.420 1.00 86.50 102 TRP A C 1
ATOM 827 O O . TRP A 1 102 ? -1.238 -3.360 -1.435 1.00 86.50 102 TRP A O 1
ATOM 837 N N . ASP A 1 103 ? -2.441 -4.932 -0.369 1.00 88.25 103 ASP A N 1
ATOM 838 C CA . ASP A 1 103 ? -1.626 -4.907 0.836 1.00 88.25 103 ASP A CA 1
ATOM 839 C C . ASP A 1 103 ? -0.332 -5.697 0.648 1.00 88.25 103 ASP A C 1
ATOM 841 O O . ASP A 1 103 ? -0.305 -6.829 0.163 1.00 88.25 103 ASP A O 1
ATOM 845 N N . TRP A 1 104 ? 0.783 -5.079 1.036 1.00 86.19 104 TRP A N 1
ATOM 846 C CA . TRP A 1 104 ? 2.094 -5.718 0.984 1.00 86.19 104 TRP A CA 1
ATOM 847 C C . TRP A 1 104 ? 2.242 -6.687 2.154 1.00 86.19 104 TRP A C 1
ATOM 849 O O . TRP A 1 104 ? 2.846 -6.353 3.174 1.00 86.19 104 TRP A O 1
ATOM 859 N N . THR A 1 105 ? 1.706 -7.892 2.003 1.00 77.38 105 THR A N 1
ATOM 860 C CA . THR A 1 105 ? 1.934 -8.974 2.957 1.00 77.38 105 THR A CA 1
ATOM 861 C C . THR A 1 105 ? 3.309 -9.610 2.716 1.00 77.38 105 THR A C 1
ATOM 863 O O . THR A 1 105 ? 3.753 -9.741 1.565 1.00 77.38 105 THR A O 1
ATOM 866 N N . PRO A 1 106 ? 4.043 -9.990 3.778 1.00 70.38 106 PRO A N 1
ATOM 867 C CA . PRO A 1 106 ? 5.168 -10.900 3.624 1.00 70.38 106 PRO A CA 1
ATOM 868 C C . PRO A 1 106 ? 4.658 -12.166 2.935 1.00 70.38 106 PRO A C 1
ATOM 870 O O . PRO A 1 106 ? 3.566 -12.641 3.253 1.00 70.38 106 PRO A O 1
ATOM 873 N N . ARG A 1 107 ? 5.426 -12.721 1.994 1.00 55.34 107 ARG A N 1
ATOM 874 C CA . ARG A 1 107 ? 5.117 -14.087 1.566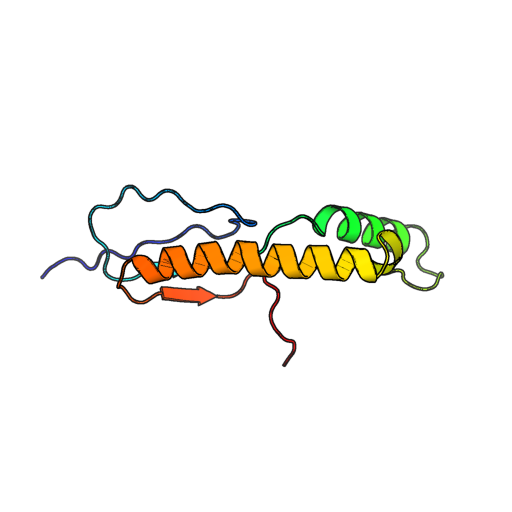 1.00 55.34 107 ARG A CA 1
ATOM 875 C C . ARG A 1 107 ? 5.414 -15.023 2.743 1.00 55.34 107 ARG A C 1
ATOM 877 O O . ARG A 1 107 ? 6.425 -14.779 3.406 1.00 55.34 107 ARG A O 1
ATOM 884 N N . PRO A 1 108 ? 4.547 -16.015 3.001 1.00 46.06 108 PRO A N 1
ATOM 885 C CA . PRO A 1 108 ? 4.847 -17.075 3.954 1.00 46.06 108 PRO A CA 1
ATOM 886 C C . PRO A 1 108 ? 6.133 -17.817 3.574 1.00 46.06 108 PRO A C 1
ATOM 888 O O . PRO A 1 108 ? 6.490 -17.820 2.368 1.00 46.06 108 PRO A O 1
#

Secondary structure (DSSP, 8-state):
-PPP-EEEPPS--TTPPPP---S--SEEEE-S--S-GGGHHHHHHHHHHHHH-TTSPPPPHHHHH-HHHHHHHHHHHHHHHHHHHHHHHTTSS-EEE---TTS-PPP-

Foldseek 3Di:
DPDAAEDEDDEQCQLPADDDDDPDHQEYEYEAPQFHCPLVVLQVVQVVVCVVCVVDDRDGSCNVVPVVVVVVNRVNRQVSSVVNVVVRVVNVHYYHYRHDPNDPDDDD

Sequence (108 aa):
MKENEILNCWGGLHGKIPRFYFKSFDAIIAPGDFCSDATRKYMFEAMRKNMTNPLKKKICWYDIVGRKKARKMVSKSIRDGRKILEKLNSYGVPVYEVPGNWDWTPRP

Radius of gyration: 17.8 Å; chains: 1; bounding box: 45×27×52 Å

pLDDT: mean 85.35, std 12.65, range [38.66, 97.0]